Protein AF-A0A812KTV2-F1 (afdb_monomer)

Organism: NCBI:txid1628268

pLDDT: mean 84.78, std 11.72, range [44.91, 94.88]

Secondary structure (DSSP, 8-state):
-HHHHHHHHHHHHHHHHHHHHHHHHHHHHHHHHHHHHHHHHHHH-S-SS---HHHHHHHHHHHHHHHHHHHHHHHHHHHHHHHHHHHHHHHHHHT-PPPPPPHHHHHHHHHHHHHH--

Sequence (118 aa):
MQVELFNLFREDIRDLVEMTTSKMNLYHLVGALFIKMICIYFCEGFFEEGLPPFLLCYYYVSQGSSVVYLIMAVWLSMHASVTSHSYATRVLTRFIRLPIPGSSQLNAPHQATSKCLR

Nearest PDB structures (foldseek):
  5l3c-assembly1_A  TM=6.025E-01  e=5.111E+00  Homo sapiens
  4czz-assembly1_A  TM=5.898E-01  e=8.201E+00  Homo sapiens

Mean predicted aligned error: 9.41 Å

Solvent-accessible surface area (backbone atoms only — not comparable to full-atom values): 6701 Å² total; per-residue (Å²): 106,74,67,55,54,54,50,52,56,54,49,53,50,50,52,56,37,50,56,49,38,55,53,27,50,51,51,36,53,54,35,52,54,51,50,54,53,52,51,49,55,67,71,74,52,90,73,94,64,94,68,62,68,70,60,54,50,52,50,53,51,51,52,51,52,52,51,54,51,41,53,52,51,32,49,50,29,51,49,52,37,55,48,39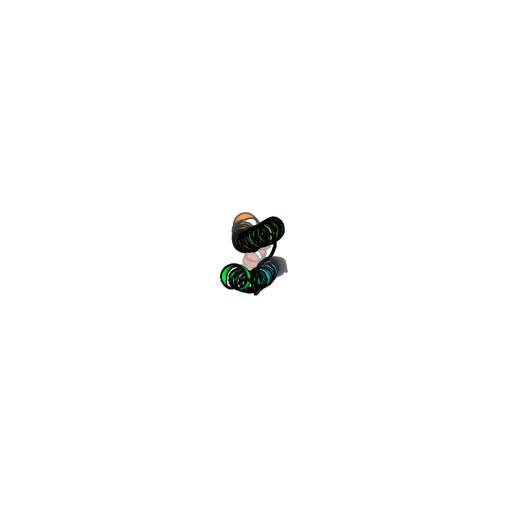,57,54,46,46,54,49,43,56,69,70,71,58,61,80,82,77,75,51,73,73,64,60,46,53,62,58,55,52,55,61,61,72,76,107

Foldseek 3Di:
DVVVVLVVVLVVLVVVLVVLLVVLVVLLVVLVVVLVVLVCCQPVPDDPDDDDVVVVVVVNVVSVVVNVVSVVSNVVSVVSNVVSVVVSVCCVPPPSDDPDDDPVRVCVVVVVVVVVVD

Structure (mmCIF, N/CA/C/O backbone):
data_AF-A0A812KTV2-F1
#
_entry.id   AF-A0A812KTV2-F1
#
loop_
_atom_site.group_PDB
_atom_site.id
_atom_site.type_symbol
_atom_site.label_atom_id
_atom_site.label_alt_id
_atom_site.label_comp_id
_atom_site.label_asym_id
_atom_site.label_entity_id
_atom_site.label_seq_id
_atom_site.pdbx_PDB_ins_code
_atom_site.Cartn_x
_atom_site.Cartn_y
_atom_site.Cartn_z
_atom_site.occupancy
_atom_site.B_iso_or_equiv
_atom_site.auth_seq_id
_atom_site.auth_comp_id
_atom_site.auth_asym_id
_atom_site.auth_atom_id
_atom_site.pdbx_PDB_model_num
ATOM 1 N N . MET A 1 1 ? -19.035 -13.114 33.478 1.00 65.12 1 MET A N 1
ATOM 2 C CA . MET A 1 1 ? -19.485 -13.599 32.156 1.00 65.12 1 MET A CA 1
ATOM 3 C C . MET A 1 1 ? -19.736 -12.493 31.127 1.00 65.12 1 MET A C 1
ATOM 5 O O . MET A 1 1 ? -18.904 -12.350 30.247 1.00 65.12 1 MET A O 1
ATOM 9 N N . GLN A 1 2 ? -20.808 -11.679 31.186 1.00 73.88 2 GLN A N 1
ATOM 10 C CA . GLN A 1 2 ? -21.058 -10.673 30.122 1.00 73.88 2 GLN A CA 1
ATOM 11 C C . GLN A 1 2 ? -19.946 -9.615 30.011 1.00 73.88 2 GLN A C 1
ATOM 13 O O . GLN A 1 2 ? -19.535 -9.275 28.910 1.00 73.88 2 GLN A O 1
ATOM 18 N N . VAL A 1 3 ? -19.404 -9.142 31.135 1.00 79.44 3 VAL A N 1
ATOM 19 C CA . VAL A 1 3 ? -18.308 -8.153 31.142 1.00 79.44 3 VAL A CA 1
ATOM 20 C C . VAL A 1 3 ? -17.013 -8.715 30.540 1.00 79.44 3 VAL A C 1
ATOM 22 O O . VAL A 1 3 ? -16.319 -8.006 29.820 1.00 79.44 3 VAL A O 1
ATOM 25 N N . GLU A 1 4 ? -16.710 -9.993 30.779 1.00 83.69 4 GLU A N 1
ATOM 26 C CA . GLU A 1 4 ? -15.517 -10.656 30.228 1.00 83.69 4 GLU A CA 1
ATOM 27 C C . GLU A 1 4 ? -15.615 -10.816 28.711 1.00 83.69 4 GLU A C 1
ATOM 29 O O . GLU A 1 4 ? -14.663 -10.494 28.011 1.00 83.69 4 GLU A O 1
ATOM 34 N N . LEU A 1 5 ? -16.787 -11.202 28.190 1.00 81.88 5 LEU A N 1
ATOM 35 C CA . LEU A 1 5 ? -17.051 -11.246 26.745 1.00 81.88 5 LEU A CA 1
ATOM 36 C C . LEU A 1 5 ? -16.841 -9.878 26.080 1.00 81.88 5 LEU A C 1
ATOM 38 O O . LEU A 1 5 ? -16.281 -9.791 24.992 1.00 81.88 5 LEU A O 1
ATOM 42 N N . PHE A 1 6 ? -17.257 -8.799 26.745 1.00 82.94 6 PHE A N 1
ATOM 43 C CA . PHE A 1 6 ? -17.038 -7.440 26.251 1.00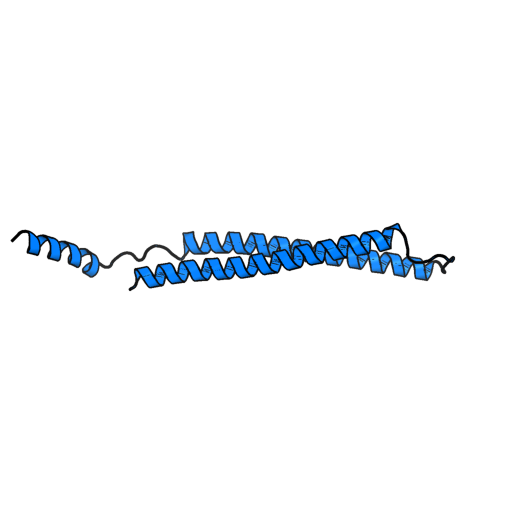 82.94 6 PHE A CA 1
ATOM 44 C C . PHE A 1 6 ? -15.564 -7.034 26.253 1.00 82.94 6 PHE A C 1
ATOM 46 O O . PHE A 1 6 ? -15.145 -6.300 25.361 1.00 82.94 6 PHE A O 1
ATOM 53 N N . ASN A 1 7 ? -14.784 -7.476 27.239 1.00 86.31 7 ASN A N 1
ATOM 54 C CA . ASN A 1 7 ? -13.345 -7.227 27.253 1.00 86.31 7 ASN A CA 1
ATOM 55 C C . ASN A 1 7 ? -12.647 -7.999 26.132 1.00 86.31 7 ASN A C 1
ATOM 57 O O . ASN A 1 7 ? -11.902 -7.381 25.377 1.00 86.31 7 ASN A O 1
ATOM 61 N N . LEU A 1 8 ? -12.994 -9.275 25.945 1.00 89.38 8 LEU A N 1
ATOM 62 C CA . LEU A 1 8 ? -12.469 -10.100 24.857 1.00 89.38 8 LEU A CA 1
ATOM 63 C C . LEU A 1 8 ? -12.756 -9.470 23.483 1.00 89.38 8 LEU A C 1
ATOM 65 O O . LEU A 1 8 ? -11.865 -9.318 22.660 1.00 89.38 8 LEU A O 1
ATOM 69 N N . PHE A 1 9 ? -13.978 -8.972 23.268 1.00 88.81 9 PHE A N 1
ATOM 70 C CA . PHE A 1 9 ? -14.341 -8.306 22.012 1.00 88.81 9 PHE A CA 1
ATOM 71 C C . PHE A 1 9 ? -13.552 -7.008 21.754 1.00 88.81 9 PHE A C 1
ATOM 73 O O . PHE A 1 9 ? -13.307 -6.631 20.607 1.00 88.81 9 PHE A O 1
ATOM 80 N N . ARG A 1 10 ? -13.153 -6.287 22.811 1.00 89.56 10 ARG A N 1
ATOM 81 C CA . ARG A 1 10 ? -12.298 -5.096 22.678 1.00 89.56 10 ARG A CA 1
ATOM 82 C C . ARG A 1 10 ? -10.860 -5.459 22.331 1.00 89.56 10 ARG A C 1
ATOM 84 O O . ARG A 1 10 ? -10.223 -4.687 21.616 1.00 89.56 10 ARG A O 1
ATOM 91 N N . GLU A 1 11 ? -10.364 -6.573 22.856 1.00 92.69 11 GLU A N 1
ATOM 92 C CA . GLU A 1 11 ? -9.043 -7.113 22.530 1.00 92.69 11 GLU A CA 1
ATOM 93 C C . GLU A 1 11 ? -9.002 -7.568 21.070 1.00 92.69 11 GLU A C 1
ATOM 95 O O . GLU A 1 11 ? -8.176 -7.056 20.322 1.00 92.69 11 G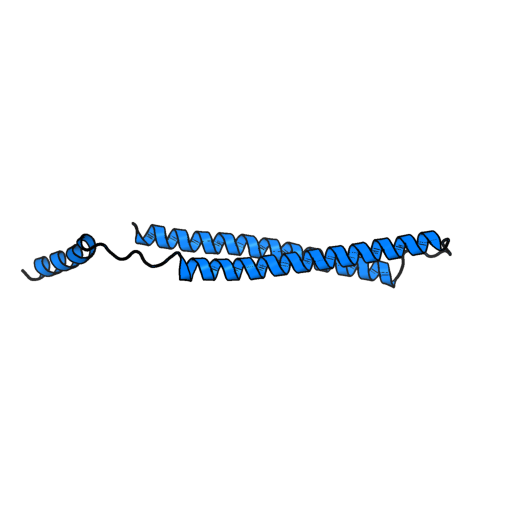LU A O 1
ATOM 100 N N . ASP A 1 12 ? -9.993 -8.335 20.609 1.00 93.75 12 ASP A N 1
ATOM 101 C CA . ASP A 1 12 ? -10.080 -8.786 19.209 1.00 93.75 12 ASP A CA 1
ATOM 102 C C . ASP A 1 12 ? -9.996 -7.631 18.194 1.00 93.75 12 ASP A C 1
ATOM 104 O O . ASP A 1 12 ? -9.338 -7.726 17.157 1.00 93.75 12 ASP A O 1
ATOM 108 N N . ILE A 1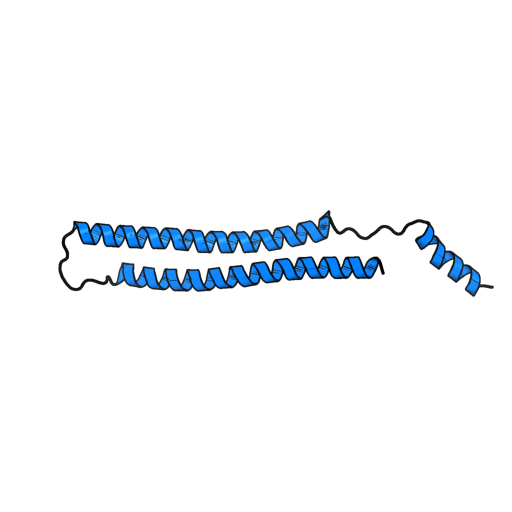 13 ? -10.652 -6.500 18.475 1.00 92.12 13 ILE A N 1
ATOM 109 C CA . ILE A 1 13 ? -10.613 -5.329 17.583 1.00 92.12 13 ILE A CA 1
ATOM 110 C C . ILE A 1 13 ? -9.229 -4.684 17.560 1.00 92.12 13 ILE A C 1
ATOM 112 O O . ILE A 1 13 ? -8.807 -4.183 16.513 1.00 92.12 13 ILE A O 1
ATOM 116 N N . ARG A 1 14 ? -8.534 -4.659 18.700 1.00 92.12 14 ARG A N 1
ATOM 117 C CA . ARG A 1 14 ? -7.167 -4.134 18.776 1.00 92.12 14 ARG A CA 1
ATOM 118 C C . ARG A 1 14 ? -6.221 -5.031 17.993 1.00 92.12 14 ARG A C 1
ATOM 120 O O . ARG A 1 14 ? -5.499 -4.507 17.150 1.00 92.12 14 ARG A O 1
ATOM 127 N N . ASP A 1 15 ? -6.331 -6.341 18.170 1.00 94.88 15 ASP A N 1
ATOM 128 C CA . ASP A 1 15 ? -5.508 -7.330 17.476 1.00 94.88 15 ASP A CA 1
ATOM 129 C C . ASP A 1 15 ? -5.726 -7.281 15.955 1.00 94.88 15 ASP A C 1
ATOM 131 O O . ASP A 1 15 ? -4.776 -7.312 15.169 1.00 94.88 15 ASP A O 1
ATOM 135 N N . LEU A 1 16 ? -6.976 -7.115 15.505 1.00 93.19 16 LEU A N 1
ATOM 136 C CA . LEU A 1 16 ? -7.302 -6.998 14.081 1.00 93.19 16 LEU A CA 1
ATOM 137 C C . LEU A 1 16 ? -6.688 -5.742 13.438 1.00 93.19 16 LEU A C 1
ATOM 139 O O . LEU A 1 16 ? -6.195 -5.786 12.302 1.00 93.19 16 LEU A O 1
ATOM 143 N N . VAL A 1 17 ? -6.699 -4.617 14.157 1.00 94.12 17 VAL A N 1
ATOM 144 C CA . VAL A 1 17 ? -6.056 -3.381 13.692 1.00 94.12 17 VAL A CA 1
ATOM 145 C C . VAL A 1 17 ? -4.540 -3.496 13.743 1.00 94.12 17 VAL A C 1
ATOM 147 O O . VAL A 1 17 ? -3.891 -3.128 12.766 1.00 94.12 17 VAL A O 1
ATOM 150 N N . GLU A 1 18 ? -3.975 -4.069 14.801 1.00 94.62 18 GLU A N 1
ATOM 151 C CA . GLU A 1 18 ? -2.535 -4.294 14.929 1.00 94.62 18 GLU A CA 1
ATOM 152 C C . GLU A 1 18 ? -1.993 -5.171 13.795 1.00 94.62 18 GLU A C 1
ATOM 154 O O . GLU A 1 18 ? -1.022 -4.797 13.132 1.00 94.62 18 GLU A O 1
ATOM 159 N N . MET A 1 19 ? -2.670 -6.278 13.479 1.00 94.81 19 MET A N 1
ATOM 160 C CA . MET A 1 19 ? -2.305 -7.133 12.348 1.00 94.81 19 MET A CA 1
ATOM 161 C C . MET A 1 19 ? -2.324 -6.361 11.020 1.00 94.81 19 MET A C 1
ATOM 163 O O . MET A 1 19 ? -1.451 -6.556 10.167 1.00 94.81 19 MET A O 1
ATOM 167 N N . THR A 1 20 ? -3.318 -5.493 10.823 1.00 93.44 20 THR A N 1
ATOM 168 C CA . THR A 1 20 ? -3.450 -4.693 9.598 1.00 93.44 20 THR A CA 1
ATOM 169 C C . THR A 1 20 ? -2.319 -3.674 9.490 1.00 93.44 20 THR A C 1
ATOM 171 O O . THR A 1 20 ? -1.650 -3.600 8.459 1.00 93.44 20 THR A O 1
ATOM 174 N N . THR A 1 21 ? -2.060 -2.928 10.562 1.00 93.56 21 THR A N 1
ATOM 175 C CA . THR A 1 21 ? -0.997 -1.919 10.623 1.0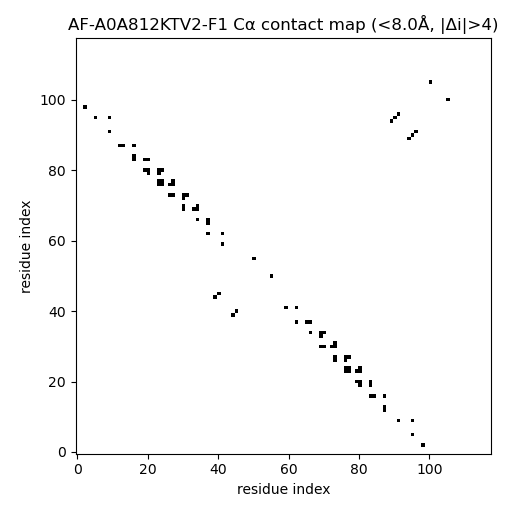0 93.56 21 THR A CA 1
ATOM 176 C C . THR A 1 21 ? 0.382 -2.553 10.447 1.00 93.56 21 THR A C 1
ATOM 178 O O . THR A 1 21 ? 1.200 -2.036 9.686 1.00 93.56 21 THR A O 1
ATOM 181 N N . SER A 1 22 ? 0.626 -3.713 11.065 1.00 93.88 22 SER A N 1
ATOM 182 C CA . SER A 1 22 ? 1.879 -4.463 10.925 1.00 93.88 22 SER A CA 1
ATOM 183 C C . SER A 1 22 ? 2.140 -4.880 9.470 1.00 93.88 22 SER A C 1
ATOM 185 O O . SER A 1 22 ? 3.219 -4.632 8.926 1.00 93.88 22 SER A O 1
ATOM 187 N N . LYS A 1 23 ? 1.118 -5.404 8.776 1.00 93.81 23 LYS A N 1
ATOM 188 C CA . LYS A 1 23 ? 1.213 -5.744 7.345 1.00 93.81 23 LYS A CA 1
ATOM 189 C C . LYS A 1 23 ? 1.436 -4.513 6.463 1.00 93.81 23 LYS A C 1
ATOM 191 O O . LYS A 1 23 ? 2.262 -4.561 5.556 1.00 93.81 23 LYS A O 1
ATOM 196 N N . MET A 1 24 ? 0.737 -3.408 6.722 1.00 94.56 24 MET A N 1
ATOM 197 C CA . MET A 1 24 ? 0.924 -2.168 5.956 1.00 94.56 24 MET A CA 1
ATOM 198 C C . MET A 1 24 ? 2.326 -1.578 6.144 1.00 94.56 24 MET A C 1
ATOM 200 O O . MET A 1 24 ? 2.936 -1.128 5.174 1.00 94.56 24 MET A O 1
ATOM 204 N N . ASN A 1 25 ? 2.896 -1.670 7.346 1.00 91.81 25 ASN A N 1
ATOM 205 C CA . ASN A 1 25 ? 4.266 -1.230 7.597 1.00 91.81 25 ASN A CA 1
ATOM 206 C C . ASN A 1 25 ? 5.295 -2.022 6.766 1.00 91.81 25 ASN A C 1
ATOM 208 O O . ASN A 1 25 ? 6.218 -1.435 6.202 1.00 91.81 25 ASN A O 1
ATOM 212 N N . LEU A 1 26 ? 5.095 -3.337 6.602 1.00 93.62 26 LEU A N 1
ATOM 213 C CA . LEU A 1 26 ? 5.923 -4.154 5.706 1.00 93.62 26 LEU A CA 1
ATOM 214 C C . LEU A 1 26 ? 5.821 -3.688 4.248 1.00 93.62 26 LEU A C 1
ATOM 216 O O . LEU A 1 26 ? 6.849 -3.519 3.594 1.00 93.62 26 LEU A O 1
ATOM 220 N N . TYR A 1 27 ? 4.612 -3.417 3.746 1.00 92.81 27 TYR A N 1
ATOM 221 C CA . TYR A 1 27 ? 4.442 -2.877 2.391 1.00 92.81 27 TYR A CA 1
ATOM 222 C C . TYR A 1 27 ? 5.105 -1.508 2.219 1.00 92.81 27 TYR A C 1
ATOM 224 O O . TYR A 1 27 ? 5.658 -1.227 1.158 1.00 92.81 27 TYR A O 1
ATOM 232 N N . HIS A 1 28 ? 5.090 -0.670 3.256 1.00 91.56 28 HIS A N 1
ATOM 233 C CA . HIS A 1 28 ? 5.742 0.637 3.229 1.00 91.56 28 HIS A CA 1
ATOM 234 C C . HIS A 1 28 ? 7.271 0.503 3.148 1.00 91.56 28 HIS A C 1
ATOM 236 O O . HIS A 1 28 ? 7.902 1.164 2.325 1.00 91.56 28 HIS A O 1
ATOM 242 N N . LEU A 1 29 ? 7.865 -0.397 3.942 1.00 93.69 29 LEU A N 1
ATOM 243 C CA . LEU A 1 29 ? 9.306 -0.674 3.927 1.00 93.69 29 LEU A CA 1
ATOM 244 C C . LEU A 1 29 ? 9.759 -1.243 2.580 1.00 93.69 29 LEU A C 1
ATOM 246 O O . LEU A 1 29 ? 10.724 -0.757 1.988 1.00 93.69 29 LEU A O 1
ATOM 250 N N . VAL A 1 30 ? 9.046 -2.253 2.079 1.00 94.88 30 VAL A N 1
ATOM 251 C CA . VAL A 1 30 ? 9.347 -2.880 0.787 1.00 94.88 30 VAL A CA 1
ATOM 252 C C . VAL A 1 30 ? 9.172 -1.869 -0.351 1.00 94.88 30 VAL A C 1
ATOM 254 O O . VAL A 1 30 ? 10.039 -1.764 -1.217 1.00 94.88 30 VAL A O 1
ATOM 257 N N . GLY A 1 31 ? 8.108 -1.063 -0.315 1.00 92.94 31 GLY A N 1
ATOM 258 C CA . GLY A 1 31 ? 7.881 0.019 -1.272 1.00 92.94 31 GLY A CA 1
ATOM 259 C C . GLY A 1 31 ? 9.013 1.050 -1.282 1.00 92.94 31 GLY A C 1
ATOM 260 O O . GLY A 1 31 ? 9.510 1.395 -2.352 1.00 92.94 31 GLY A O 1
ATOM 261 N N . ALA A 1 32 ? 9.490 1.482 -0.111 1.00 92.56 32 ALA A N 1
ATOM 262 C CA . ALA A 1 32 ? 10.608 2.420 0.001 1.00 92.56 32 ALA A CA 1
ATOM 263 C C . ALA A 1 32 ? 11.922 1.853 -0.570 1.00 92.56 32 ALA A C 1
ATOM 265 O O . ALA A 1 32 ? 12.664 2.572 -1.245 1.00 92.56 32 ALA A O 1
ATOM 266 N N . LEU A 1 33 ? 12.195 0.558 -0.355 1.00 94.62 33 LEU A N 1
ATOM 267 C CA . LEU A 1 33 ? 13.367 -0.119 -0.918 1.00 94.62 33 LEU A CA 1
ATOM 268 C C . LEU A 1 33 ? 13.333 -0.114 -2.455 1.00 94.62 33 LEU A C 1
ATOM 270 O O . LEU A 1 33 ? 14.319 0.252 -3.097 1.00 94.62 33 LEU A O 1
ATOM 274 N N . PHE A 1 34 ? 12.192 -0.479 -3.046 1.00 93.81 34 PHE A N 1
ATOM 275 C CA . PHE A 1 34 ? 12.040 -0.515 -4.501 1.00 93.81 34 PHE A CA 1
ATOM 276 C C . PHE A 1 34 ? 12.094 0.877 -5.136 1.00 93.81 34 PHE A C 1
ATOM 278 O O . PHE A 1 34 ? 12.707 1.028 -6.193 1.00 93.81 34 PHE A O 1
ATOM 285 N N . ILE A 1 35 ? 11.533 1.901 -4.481 1.00 93.19 35 ILE A N 1
ATOM 286 C CA . ILE A 1 35 ? 11.644 3.293 -4.944 1.00 93.19 35 ILE A CA 1
ATOM 287 C C . ILE A 1 35 ? 13.113 3.711 -5.012 1.00 93.19 35 ILE A C 1
ATOM 289 O O . ILE A 1 35 ? 13.551 4.228 -6.038 1.00 93.19 35 ILE A O 1
ATOM 293 N N . LYS A 1 36 ? 13.901 3.433 -3.963 1.00 92.06 36 LYS A N 1
ATOM 294 C CA . LYS A 1 36 ? 15.341 3.728 -3.961 1.00 92.06 36 LYS A CA 1
ATOM 295 C C . LYS A 1 36 ? 16.056 3.038 -5.125 1.00 92.06 36 LYS A C 1
ATOM 297 O O . LYS A 1 36 ? 16.859 3.673 -5.802 1.00 92.06 36 LYS A O 1
ATOM 302 N N . MET A 1 37 ? 15.763 1.760 -5.359 1.00 91.38 37 MET A N 1
ATOM 303 C CA . MET A 1 37 ? 16.381 0.990 -6.438 1.00 91.38 37 MET A CA 1
ATOM 304 C C . MET A 1 37 ? 16.068 1.594 -7.815 1.00 91.38 37 MET A C 1
ATOM 306 O O . MET A 1 37 ? 16.982 1.829 -8.600 1.00 91.38 37 MET A O 1
ATOM 310 N N . ILE A 1 38 ? 14.801 1.915 -8.092 1.00 92.31 38 ILE A N 1
ATOM 311 C CA . ILE A 1 38 ? 14.403 2.524 -9.371 1.00 92.31 38 ILE A CA 1
ATOM 312 C C . ILE A 1 38 ? 14.982 3.931 -9.530 1.00 92.31 38 ILE A C 1
ATOM 314 O O . ILE A 1 38 ? 15.398 4.280 -10.630 1.00 92.31 38 ILE A O 1
ATOM 318 N N . CYS A 1 39 ? 15.087 4.720 -8.456 1.00 90.06 39 CYS A N 1
ATOM 319 C CA . CYS A 1 39 ? 15.770 6.015 -8.505 1.00 90.06 39 CYS A CA 1
ATOM 320 C C . CYS A 1 39 ? 17.237 5.882 -8.936 1.00 90.06 39 CYS A C 1
ATOM 322 O O . CYS A 1 39 ? 17.691 6.676 -9.753 1.00 90.06 39 CYS A O 1
ATOM 324 N N . ILE A 1 40 ? 17.964 4.874 -8.439 1.00 91.12 40 ILE A N 1
ATOM 325 C CA . ILE A 1 40 ? 19.352 4.621 -8.860 1.00 91.12 40 ILE A CA 1
ATOM 326 C C . ILE A 1 40 ? 19.395 4.275 -10.355 1.00 91.12 40 ILE A C 1
ATOM 328 O O . ILE A 1 40 ? 20.116 4.922 -11.109 1.00 91.12 40 ILE A O 1
ATOM 332 N N . TYR A 1 41 ? 18.547 3.345 -10.809 1.00 89.25 41 TYR A N 1
ATOM 333 C CA . TYR A 1 41 ? 18.457 2.972 -12.229 1.00 89.25 41 TYR A CA 1
ATOM 334 C C . TYR A 1 41 ? 18.034 4.125 -13.152 1.00 89.25 41 TYR A C 1
ATOM 336 O O . TYR A 1 41 ? 18.386 4.134 -14.334 1.00 89.25 41 TYR A O 1
ATOM 344 N N . PHE A 1 42 ? 17.265 5.085 -12.637 1.00 87.50 42 PHE A N 1
ATOM 345 C CA . PHE A 1 42 ? 16.856 6.269 -13.383 1.00 87.50 42 PHE A CA 1
ATOM 346 C C . PHE A 1 42 ? 18.000 7.284 -13.527 1.00 87.50 42 PHE A C 1
ATOM 348 O O . PHE A 1 42 ? 18.144 7.872 -14.597 1.00 87.50 42 PHE A O 1
ATOM 355 N N . CYS A 1 43 ? 18.812 7.475 -12.480 1.00 85.56 43 CYS A N 1
ATOM 356 C CA . CYS A 1 43 ? 19.889 8.469 -12.452 1.00 85.56 43 CYS A CA 1
ATOM 357 C C . CYS A 1 43 ? 21.196 7.985 -13.089 1.00 85.56 43 CYS A C 1
ATOM 359 O O . CYS A 1 43 ? 21.804 8.733 -13.847 1.00 85.56 43 CYS A O 1
ATOM 361 N N . GLU A 1 44 ? 21.644 6.769 -12.770 1.00 82.88 44 GLU A N 1
ATOM 362 C CA . GLU A 1 44 ? 22.926 6.247 -13.271 1.00 82.88 44 GLU A CA 1
ATOM 363 C C . GLU A 1 44 ? 22.797 5.699 -14.696 1.00 82.88 44 GLU A C 1
ATOM 365 O O . GLU A 1 44 ? 23.749 5.752 -15.469 1.00 82.88 44 GLU A O 1
ATOM 370 N N . GLY A 1 45 ? 21.593 5.257 -15.079 1.00 71.62 45 GLY A N 1
ATOM 371 C CA . GLY A 1 45 ? 21.355 4.619 -16.368 1.00 71.62 45 GLY A CA 1
ATOM 372 C C . GLY A 1 45 ? 22.011 3.237 -16.452 1.00 71.62 45 GLY A C 1
ATOM 373 O O . GLY A 1 45 ? 22.944 2.909 -15.729 1.00 71.62 45 GLY A O 1
ATOM 374 N N . PHE A 1 46 ? 21.477 2.375 -17.315 1.00 74.69 46 PHE A N 1
ATOM 375 C CA . PHE A 1 46 ? 21.997 1.012 -17.489 1.00 74.69 46 PHE A CA 1
ATOM 376 C C . PHE A 1 46 ? 22.904 0.863 -18.723 1.00 74.69 46 PHE A C 1
ATOM 378 O O . PHE A 1 46 ? 23.610 -0.129 -18.856 1.00 74.69 46 PHE A O 1
ATOM 385 N N . PHE A 1 47 ? 22.871 1.818 -19.654 1.00 79.75 47 PHE A N 1
ATOM 386 C CA . PHE A 1 47 ? 23.458 1.654 -20.982 1.00 79.75 47 PHE A CA 1
ATOM 387 C C . PHE A 1 47 ? 24.773 2.432 -21.125 1.00 79.75 47 PHE A C 1
ATOM 389 O O . PHE A 1 47 ? 24.779 3.652 -20.988 1.00 79.75 47 PHE A O 1
ATOM 396 N N . GLU A 1 48 ? 25.861 1.725 -21.445 1.00 75.62 48 GLU A N 1
ATOM 397 C CA . GLU A 1 48 ? 27.186 2.303 -21.745 1.00 75.62 48 GLU A CA 1
ATOM 398 C C . GLU A 1 48 ? 27.338 2.757 -23.210 1.00 75.62 48 GLU A C 1
ATOM 400 O O . GLU A 1 48 ? 28.139 3.644 -23.499 1.00 75.62 48 GLU A O 1
ATOM 405 N N . GLU A 1 49 ? 26.558 2.194 -24.141 1.00 78.56 49 GLU A N 1
ATOM 406 C CA . GLU A 1 49 ? 26.614 2.517 -25.574 1.00 78.56 49 GLU A CA 1
ATOM 407 C C . GLU A 1 49 ? 25.418 3.360 -26.049 1.00 78.56 49 GLU A C 1
ATOM 409 O O . GLU A 1 49 ? 24.329 3.341 -25.470 1.00 78.56 49 GLU A O 1
ATOM 414 N N . GLY A 1 50 ? 25.616 4.094 -27.151 1.00 75.81 50 GLY A N 1
ATOM 415 C CA . GLY A 1 50 ? 24.605 4.949 -27.776 1.00 75.81 50 GLY A CA 1
ATOM 416 C C . GLY A 1 50 ? 23.432 4.157 -28.357 1.00 75.81 50 GLY A C 1
ATOM 417 O O . GLY A 1 50 ? 23.423 3.818 -29.539 1.00 75.81 50 GLY A O 1
ATOM 418 N N . LEU A 1 51 ? 22.427 3.881 -27.526 1.00 81.69 51 LEU A N 1
ATOM 419 C CA . LEU A 1 51 ? 21.172 3.252 -27.934 1.00 81.69 51 LEU A CA 1
ATOM 420 C C . LEU A 1 51 ? 20.369 4.140 -28.900 1.00 81.69 51 LEU A C 1
ATOM 422 O O . LEU A 1 51 ? 20.394 5.371 -28.793 1.00 81.69 51 LEU A O 1
ATOM 426 N N . PRO A 1 52 ? 19.562 3.540 -29.795 1.00 88.44 52 PRO A N 1
ATOM 427 C CA . PRO A 1 52 ? 18.654 4.307 -30.625 1.00 88.44 52 PRO A CA 1
ATOM 428 C C . PRO A 1 52 ? 17.605 5.042 -29.762 1.00 88.44 52 PRO A C 1
ATOM 430 O O . PRO A 1 52 ? 17.086 4.486 -28.786 1.00 88.44 52 PRO A O 1
ATOM 433 N N . PRO A 1 53 ? 17.229 6.281 -30.132 1.00 87.19 53 PRO A N 1
ATOM 434 C CA . PRO A 1 53 ? 16.481 7.194 -29.263 1.00 87.19 53 PRO A CA 1
ATOM 435 C C . PRO A 1 53 ? 15.079 6.698 -28.881 1.00 87.19 53 PRO A C 1
ATOM 437 O O . PRO A 1 53 ? 14.579 7.023 -27.804 1.00 87.19 53 PRO A O 1
ATOM 440 N N . PHE A 1 54 ? 14.441 5.876 -29.721 1.00 90.69 54 PHE A N 1
ATOM 441 C CA . PHE A 1 54 ? 13.125 5.312 -29.411 1.00 90.69 54 PHE A CA 1
ATOM 442 C C . PHE A 1 54 ? 13.174 4.337 -28.224 1.00 90.69 54 PHE A C 1
ATOM 444 O O . PHE A 1 54 ? 12.245 4.303 -27.417 1.00 90.69 54 PHE A O 1
ATOM 451 N N . LEU A 1 55 ? 14.262 3.572 -28.087 1.00 88.56 55 LEU A N 1
ATOM 452 C CA . LEU A 1 55 ? 14.401 2.571 -27.032 1.00 88.56 55 LEU A CA 1
ATOM 453 C C . LEU A 1 55 ? 14.725 3.234 -25.691 1.00 88.56 55 LEU A C 1
ATOM 455 O O . LEU A 1 55 ? 14.195 2.838 -24.656 1.00 88.56 55 LEU A O 1
ATOM 459 N N . LEU A 1 56 ? 15.509 4.314 -25.733 1.00 88.19 56 LEU A N 1
ATOM 460 C CA . LEU A 1 56 ? 15.780 5.157 -24.574 1.00 88.19 56 LEU A CA 1
ATOM 461 C C . LEU A 1 56 ? 14.499 5.828 -24.048 1.00 88.19 56 LEU A C 1
ATOM 463 O O . LEU A 1 56 ? 14.249 5.835 -22.844 1.00 88.19 56 LEU A O 1
ATOM 467 N N . CYS A 1 57 ? 13.646 6.330 -24.947 1.00 89.06 57 CYS A N 1
ATOM 468 C CA . CYS A 1 57 ? 12.338 6.877 -24.579 1.00 89.06 57 CYS A CA 1
ATOM 469 C C . CYS A 1 57 ? 11.472 5.827 -23.866 1.00 89.06 57 CYS A C 1
ATOM 471 O O . CYS A 1 57 ? 10.951 6.084 -22.781 1.00 89.06 57 CYS A O 1
ATOM 473 N N . TYR A 1 58 ? 11.378 4.616 -24.426 1.00 91.06 58 TYR A N 1
ATOM 474 C CA . TYR A 1 58 ? 10.605 3.531 -23.821 1.00 91.06 58 TYR A CA 1
ATOM 475 C C . TYR A 1 58 ? 11.142 3.132 -22.438 1.00 91.06 58 TYR A C 1
ATOM 477 O O . TYR A 1 58 ? 10.359 2.923 -21.511 1.00 91.06 58 TYR A O 1
ATOM 485 N N . TYR A 1 59 ? 12.469 3.094 -22.271 1.00 89.88 59 TYR A N 1
ATOM 486 C CA . TYR A 1 59 ? 13.112 2.845 -20.981 1.00 89.88 59 TYR A CA 1
ATOM 487 C C . TYR A 1 59 ? 12.693 3.879 -19.927 1.00 89.88 59 TYR A C 1
ATOM 489 O O . TYR A 1 59 ? 12.194 3.503 -18.865 1.00 89.88 59 TYR A O 1
ATOM 497 N N . TYR A 1 60 ? 12.814 5.176 -20.224 1.00 89.19 60 TYR A N 1
ATOM 498 C CA . TYR A 1 60 ? 12.453 6.226 -19.268 1.00 89.19 60 TYR A CA 1
ATOM 499 C C . TYR A 1 60 ? 10.951 6.286 -18.976 1.00 89.19 60 TYR A C 1
ATOM 501 O O . TYR A 1 60 ? 10.572 6.514 -17.828 1.00 89.19 60 TYR A O 1
ATOM 509 N N . VAL A 1 61 ? 10.089 6.032 -19.967 1.00 92.88 61 VAL A N 1
ATOM 510 C CA . VAL A 1 61 ? 8.633 5.947 -19.756 1.00 92.88 61 VAL A CA 1
ATOM 511 C C . VAL A 1 61 ? 8.286 4.763 -18.855 1.00 92.88 61 VAL A C 1
ATOM 513 O O . VAL A 1 61 ? 7.524 4.922 -17.900 1.00 92.88 61 VAL A O 1
ATOM 516 N N . SER A 1 62 ? 8.882 3.592 -19.102 1.00 92.56 62 SER A N 1
ATOM 517 C CA . SER A 1 62 ? 8.693 2.409 -18.260 1.00 92.56 62 SER A CA 1
ATOM 518 C C . SER A 1 62 ? 9.153 2.676 -16.827 1.00 92.56 62 SER A C 1
ATOM 520 O O . SER A 1 62 ? 8.405 2.410 -15.888 1.00 92.56 62 SER A O 1
ATOM 522 N N . GLN A 1 63 ? 10.341 3.258 -16.637 1.00 91.31 63 GLN A N 1
ATOM 523 C CA . GLN A 1 63 ? 10.841 3.584 -15.300 1.00 91.31 63 GLN A CA 1
ATOM 524 C C . GLN A 1 63 ? 9.977 4.637 -14.599 1.00 91.31 63 GLN A C 1
ATOM 526 O O . GLN A 1 63 ? 9.623 4.461 -13.434 1.00 91.31 63 GLN A O 1
ATOM 531 N N . GLY A 1 64 ? 9.556 5.686 -15.311 1.00 91.38 64 GLY A N 1
ATOM 532 C CA . GLY A 1 64 ? 8.638 6.695 -14.783 1.00 91.38 64 GLY A CA 1
ATOM 533 C C . GLY A 1 64 ? 7.304 6.091 -14.335 1.00 91.38 64 GLY A C 1
ATOM 534 O O . GLY A 1 64 ? 6.822 6.398 -13.245 1.00 91.38 64 GLY A O 1
ATOM 535 N N . SER A 1 65 ? 6.739 5.170 -15.123 1.00 93.75 65 SER A N 1
ATOM 536 C CA . SER A 1 65 ? 5.497 4.475 -14.762 1.00 93.75 65 SER A CA 1
ATOM 537 C C . SER A 1 65 ? 5.652 3.604 -13.507 1.00 93.75 65 SER A C 1
ATOM 539 O O . SER A 1 65 ? 4.780 3.626 -12.636 1.00 93.75 65 SER A O 1
ATOM 541 N N . SER A 1 66 ? 6.795 2.927 -13.351 1.00 92.81 66 SER A N 1
ATOM 542 C CA . SER A 1 66 ? 7.124 2.144 -12.154 1.00 92.81 66 SER A CA 1
ATOM 543 C C . SER A 1 66 ? 7.230 3.019 -10.903 1.00 92.81 66 SER A C 1
ATOM 545 O O . SER A 1 66 ? 6.726 2.638 -9.847 1.00 92.81 66 SER A O 1
ATOM 547 N N . VAL A 1 67 ? 7.827 4.214 -11.009 1.00 92.31 67 VAL A N 1
ATOM 548 C CA . VAL A 1 67 ? 7.902 5.174 -9.891 1.00 92.31 67 VAL A CA 1
ATOM 549 C C . VAL A 1 67 ? 6.506 5.609 -9.453 1.00 92.31 67 VAL A C 1
ATOM 551 O O . VAL A 1 67 ? 6.190 5.542 -8.265 1.00 92.31 67 VAL A O 1
ATOM 554 N N . VAL A 1 68 ? 5.650 6.011 -10.397 1.00 93.62 68 VAL A N 1
ATOM 555 C CA . VAL A 1 68 ? 4.271 6.430 -10.090 1.00 93.62 68 VAL A CA 1
ATOM 556 C C . VAL A 1 68 ? 3.490 5.291 -9.433 1.00 93.62 68 VAL A C 1
ATOM 558 O O . VAL A 1 68 ? 2.806 5.512 -8.432 1.00 93.62 68 VAL A O 1
ATOM 561 N N . TYR A 1 69 ? 3.633 4.065 -9.941 1.00 93.25 69 TYR A N 1
ATOM 562 C CA . TYR A 1 69 ? 2.994 2.884 -9.364 1.00 93.25 69 TYR A CA 1
ATOM 563 C C . TYR A 1 69 ? 3.427 2.636 -7.912 1.00 93.25 69 TYR A C 1
ATOM 565 O O . TYR A 1 69 ? 2.582 2.429 -7.039 1.00 93.25 69 TYR A O 1
ATOM 573 N N . LEU A 1 70 ? 4.728 2.707 -7.621 1.00 93.12 70 LEU A N 1
ATOM 574 C CA . LEU A 1 70 ? 5.236 2.491 -6.266 1.00 93.12 70 LEU A CA 1
ATOM 575 C C . LEU A 1 70 ? 4.842 3.606 -5.298 1.00 93.12 70 LEU A C 1
ATOM 577 O O . LEU A 1 70 ? 4.495 3.313 -4.155 1.00 93.12 70 LEU A O 1
ATOM 581 N N . ILE A 1 71 ? 4.834 4.864 -5.745 1.00 93.31 71 ILE A N 1
ATOM 582 C CA . ILE A 1 71 ? 4.336 5.986 -4.937 1.00 93.31 71 ILE A CA 1
ATOM 583 C C . ILE A 1 71 ? 2.867 5.755 -4.569 1.00 93.31 71 ILE A C 1
ATOM 585 O O . ILE A 1 71 ? 2.499 5.893 -3.402 1.00 93.31 71 ILE A O 1
ATOM 589 N N . MET A 1 72 ? 2.036 5.339 -5.530 1.00 93.88 72 MET A N 1
ATOM 590 C CA . MET A 1 72 ? 0.631 5.014 -5.273 1.00 93.88 72 MET A CA 1
ATOM 591 C C . MET A 1 72 ? 0.472 3.837 -4.304 1.00 93.88 72 MET A C 1
ATOM 593 O O . MET A 1 72 ? -0.386 3.886 -3.423 1.00 93.88 72 MET A O 1
ATOM 597 N N . ALA A 1 73 ? 1.308 2.803 -4.415 1.00 93.06 73 ALA A N 1
ATOM 598 C CA . ALA A 1 73 ? 1.284 1.661 -3.502 1.00 93.06 73 ALA A CA 1
ATOM 599 C C . ALA A 1 73 ? 1.645 2.062 -2.058 1.00 93.06 73 ALA A C 1
ATOM 601 O O . ALA A 1 73 ? 0.948 1.686 -1.112 1.00 93.06 73 ALA A O 1
ATOM 602 N N . VAL A 1 74 ? 2.697 2.869 -1.881 1.00 94.31 74 VAL A N 1
ATOM 603 C CA . VAL A 1 74 ? 3.116 3.393 -0.570 1.00 94.31 74 VAL A CA 1
ATOM 604 C C . VAL A 1 74 ? 2.039 4.301 0.023 1.00 94.31 74 VAL A C 1
ATOM 606 O O . VAL A 1 74 ? 1.698 4.167 1.201 1.00 94.31 74 VAL A O 1
ATOM 609 N N . TRP A 1 75 ? 1.456 5.176 -0.798 1.00 93.88 75 TRP A N 1
ATOM 610 C CA . TRP A 1 75 ? 0.354 6.045 -0.397 1.00 93.88 75 TRP A CA 1
ATOM 611 C C . TRP A 1 75 ? -0.856 5.245 0.089 1.00 93.88 75 TRP A C 1
ATOM 613 O O . TRP A 1 75 ? -1.395 5.514 1.163 1.00 93.88 75 TRP A O 1
ATOM 623 N N . LEU A 1 76 ? -1.265 4.226 -0.672 1.00 93.00 76 LEU A N 1
ATOM 624 C CA . LEU A 1 76 ? -2.404 3.386 -0.318 1.00 93.00 76 LEU A CA 1
ATOM 625 C C . LEU A 1 76 ? -2.151 2.608 0.979 1.00 93.00 76 LEU A C 1
ATOM 627 O O . LEU A 1 76 ? -3.042 2.536 1.824 1.00 93.00 76 LEU A O 1
ATOM 631 N N . SER A 1 77 ? -0.936 2.087 1.170 1.00 93.81 77 SER A N 1
ATOM 632 C CA . SER A 1 77 ? -0.532 1.428 2.417 1.00 93.81 77 SER A CA 1
ATOM 633 C C . SER A 1 77 ? -0.602 2.382 3.618 1.00 93.81 77 SER A C 1
ATOM 635 O O . SER A 1 77 ? -1.174 2.052 4.662 1.00 93.81 77 SER A O 1
ATOM 637 N N . MET A 1 78 ? -0.096 3.610 3.459 1.00 93.69 78 MET A N 1
ATOM 638 C CA . MET A 1 78 ? -0.174 4.642 4.494 1.00 93.69 78 MET A CA 1
ATOM 639 C C . MET A 1 78 ? -1.630 4.988 4.830 1.00 93.69 78 MET A C 1
ATOM 641 O O . MET A 1 78 ? -2.008 5.032 6.001 1.00 93.69 78 MET A O 1
ATOM 645 N N . HIS A 1 79 ? -2.472 5.173 3.814 1.00 94.81 79 HIS A N 1
ATOM 646 C CA . HIS A 1 79 ? -3.890 5.459 3.999 1.00 94.81 79 HIS A CA 1
ATOM 647 C C . HIS A 1 79 ? -4.628 4.302 4.694 1.00 94.81 79 HIS A C 1
ATOM 649 O O . HIS A 1 79 ? -5.429 4.532 5.602 1.00 94.81 79 HIS A O 1
ATOM 655 N N . ALA A 1 80 ? -4.340 3.051 4.325 1.00 93.25 80 ALA A N 1
ATOM 656 C CA . ALA A 1 80 ? -4.906 1.864 4.967 1.00 93.25 80 ALA A CA 1
ATOM 657 C C . ALA A 1 80 ? -4.542 1.786 6.462 1.00 93.25 80 ALA A C 1
ATOM 659 O O . ALA A 1 80 ? -5.398 1.484 7.292 1.00 93.25 80 ALA A O 1
ATOM 660 N N . SER A 1 81 ? -3.304 2.135 6.820 1.00 93.69 81 SER A N 1
ATOM 661 C CA . SER A 1 81 ? -2.856 2.205 8.216 1.00 93.69 81 SER A CA 1
ATOM 662 C C . SER A 1 81 ? -3.590 3.296 9.013 1.00 93.69 81 SER A C 1
ATOM 664 O O . SER A 1 81 ? -4.150 3.048 10.079 1.00 93.69 81 SER A O 1
ATOM 666 N N . VAL A 1 82 ? -3.690 4.517 8.479 1.00 94.31 82 VAL A N 1
ATOM 667 C CA . VAL A 1 82 ? -4.384 5.620 9.175 1.00 94.31 82 VAL A CA 1
ATOM 668 C C . VAL A 1 82 ? -5.884 5.338 9.336 1.00 94.31 82 VAL A C 1
ATOM 670 O O . VAL A 1 82 ? -6.489 5.651 10.371 1.00 94.31 82 VAL A O 1
ATOM 673 N N . THR A 1 83 ? -6.502 4.731 8.322 1.00 94.69 83 THR A N 1
ATOM 674 C CA . THR A 1 83 ? -7.929 4.391 8.355 1.00 94.69 83 THR A CA 1
ATOM 675 C C . THR A 1 83 ? -8.240 3.248 9.316 1.00 94.69 83 THR A C 1
ATOM 677 O O . THR A 1 83 ? -9.251 3.344 10.013 1.00 94.69 83 THR A O 1
ATOM 680 N N . SER A 1 84 ? -7.384 2.227 9.444 1.00 93.44 84 SER A N 1
ATOM 681 C CA . SER A 1 84 ? -7.582 1.142 10.420 1.00 93.44 84 SER A CA 1
ATOM 682 C C . SER A 1 84 ? -7.571 1.668 11.862 1.00 93.44 84 SER A C 1
ATOM 684 O O . SER A 1 84 ? -8.472 1.351 12.642 1.00 93.44 84 SER A O 1
ATOM 686 N N . HIS A 1 85 ? -6.636 2.562 12.200 1.00 92.81 85 HIS A N 1
ATOM 687 C CA . HIS A 1 85 ? -6.567 3.198 13.520 1.00 92.81 85 HIS A CA 1
ATOM 688 C C . HIS A 1 85 ? -7.790 4.076 13.816 1.00 92.81 85 HIS A C 1
ATOM 690 O O . HIS A 1 85 ? -8.382 4.011 14.900 1.00 92.81 85 HIS A O 1
ATOM 696 N N . SER A 1 86 ? -8.209 4.871 12.832 1.00 93.62 86 SER A N 1
ATOM 697 C CA . SER A 1 86 ? -9.401 5.718 12.946 1.00 93.62 86 SER A CA 1
ATOM 698 C C . SER A 1 86 ? -10.682 4.884 13.080 1.00 93.62 86 SER A C 1
ATOM 700 O O . SER A 1 86 ? -11.607 5.251 13.807 1.00 93.62 86 SER A O 1
ATOM 702 N N . TYR A 1 87 ? -10.739 3.728 12.417 1.00 92.12 87 TYR A N 1
ATOM 703 C CA . TYR A 1 87 ? -11.859 2.802 12.519 1.00 92.12 87 TYR A CA 1
ATOM 704 C C . TYR A 1 87 ? -11.921 2.125 13.895 1.00 92.12 87 TYR A C 1
ATOM 706 O O . TYR A 1 87 ? -12.985 2.138 14.516 1.00 92.12 87 TYR A O 1
ATOM 714 N N . ALA A 1 88 ? -10.798 1.624 14.424 1.00 92.19 88 ALA A N 1
ATOM 715 C CA . ALA A 1 88 ? -10.740 1.022 15.763 1.00 92.19 88 ALA A CA 1
ATOM 716 C C . ALA A 1 88 ? -11.282 1.964 16.843 1.00 92.19 88 ALA A C 1
ATOM 718 O O . ALA A 1 88 ? -12.158 1.589 17.625 1.00 92.19 88 ALA A O 1
ATOM 719 N N . THR A 1 89 ? -10.803 3.211 16.863 1.00 91.38 89 THR A N 1
ATOM 720 C CA . THR A 1 89 ? -11.246 4.207 17.852 1.00 91.38 89 THR A CA 1
ATOM 721 C C . THR A 1 89 ? -12.737 4.510 17.717 1.00 91.38 89 THR A C 1
ATOM 723 O O . THR A 1 89 ? -13.446 4.589 18.724 1.00 91.38 89 THR A O 1
ATOM 726 N N . ARG A 1 90 ? -13.264 4.600 16.489 1.00 92.94 90 ARG A N 1
ATOM 727 C CA . ARG A 1 90 ? -14.699 4.793 16.244 1.00 92.94 90 ARG A CA 1
ATOM 728 C C . ARG A 1 90 ? -15.535 3.616 16.742 1.00 92.94 90 ARG A C 1
ATOM 730 O O . ARG A 1 90 ? -16.595 3.845 17.324 1.00 92.94 90 ARG A O 1
ATOM 737 N N . VAL A 1 91 ? -15.079 2.381 16.542 1.00 89.56 91 VAL A N 1
ATOM 738 C CA . VAL A 1 91 ? -15.809 1.191 17.000 1.00 89.56 91 VAL A CA 1
ATOM 739 C C . VAL A 1 91 ? -15.824 1.104 18.520 1.00 89.56 91 VAL A C 1
ATOM 741 O O . VAL A 1 91 ? -16.891 0.935 19.118 1.00 89.56 91 VAL A O 1
ATOM 744 N N . LEU A 1 92 ? -14.670 1.328 19.145 1.00 88.44 92 LEU A N 1
ATOM 745 C CA . LEU A 1 92 ? -14.523 1.276 20.594 1.00 88.44 92 LEU A CA 1
ATOM 746 C C . LEU A 1 92 ? -15.354 2.354 21.306 1.00 88.44 92 LEU A C 1
ATOM 748 O O . LEU A 1 92 ? -15.910 2.099 22.370 1.00 88.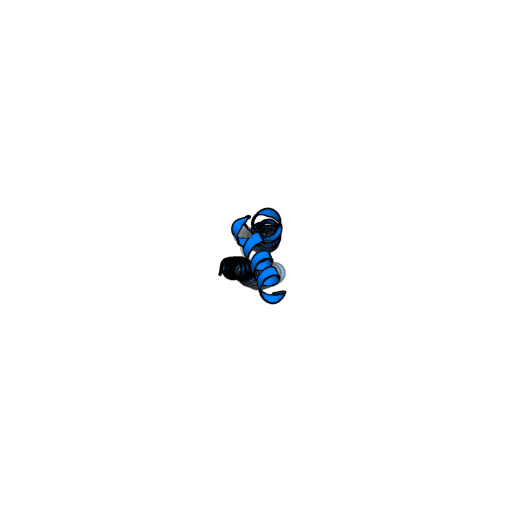44 92 LEU A O 1
ATOM 752 N N . THR A 1 93 ? -15.468 3.545 20.708 1.00 88.38 93 THR A N 1
ATOM 753 C CA . THR A 1 93 ? -16.186 4.685 21.304 1.00 88.38 93 THR A CA 1
ATOM 754 C C . THR A 1 93 ? -17.684 4.704 20.998 1.00 88.38 93 THR A C 1
ATOM 756 O O . THR A 1 93 ? -18.475 5.107 21.853 1.00 88.38 93 THR A O 1
ATOM 759 N N . ARG A 1 94 ? -18.114 4.298 19.792 1.00 83.12 94 ARG A N 1
ATOM 760 C CA . ARG A 1 94 ? -19.524 4.418 19.373 1.00 83.12 94 ARG A CA 1
ATOM 761 C C . ARG A 1 94 ? -20.331 3.137 19.529 1.00 83.12 94 ARG A C 1
ATOM 763 O O . ARG A 1 94 ? -21.493 3.238 19.913 1.00 83.12 94 ARG A O 1
ATOM 770 N N . PHE A 1 95 ? -19.749 1.975 19.237 1.00 76.19 95 PHE A N 1
ATOM 771 C CA . PHE A 1 95 ? -20.500 0.717 19.160 1.00 76.19 95 PHE A CA 1
ATOM 772 C C . PHE A 1 95 ? -20.366 -0.137 20.423 1.00 76.19 95 PHE A C 1
ATOM 774 O O . PHE A 1 95 ? -21.334 -0.768 20.832 1.00 76.19 95 PHE A O 1
ATOM 781 N N . ILE A 1 96 ? -19.215 -0.102 21.100 1.00 74.06 96 ILE A N 1
ATOM 782 C CA . ILE A 1 96 ? -18.949 -0.941 22.281 1.00 74.06 96 ILE A CA 1
ATOM 783 C C . ILE A 1 96 ? -19.131 -0.122 23.562 1.00 74.06 96 ILE A C 1
ATOM 785 O O . ILE A 1 96 ? -18.204 0.083 24.357 1.00 74.06 96 ILE A O 1
ATOM 789 N N . ARG A 1 97 ? -20.354 0.382 23.756 1.00 71.44 97 ARG A N 1
ATOM 790 C CA . ARG A 1 97 ? -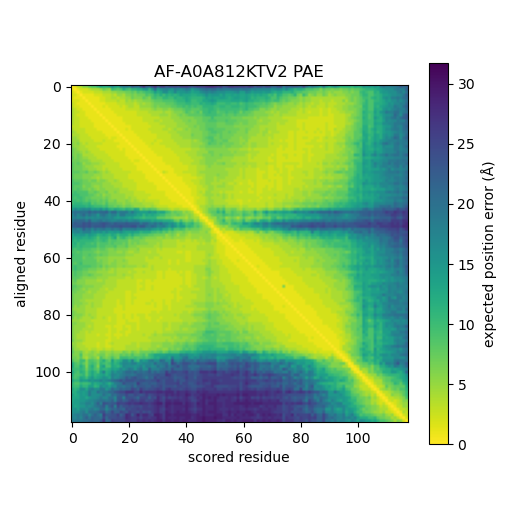20.756 0.984 25.034 1.00 71.44 97 ARG A CA 1
ATOM 791 C C . ARG A 1 97 ? -20.926 -0.111 26.090 1.00 71.44 97 ARG A C 1
ATOM 793 O O . ARG A 1 97 ? -21.230 -1.253 25.759 1.00 71.44 97 ARG A O 1
ATOM 800 N N . LEU A 1 98 ? -20.687 0.238 27.357 1.00 68.44 98 LEU A N 1
ATOM 801 C CA . LEU A 1 98 ? -20.875 -0.674 28.491 1.00 68.44 98 LEU A CA 1
ATOM 802 C C . LEU A 1 98 ? -22.301 -1.256 28.474 1.00 68.44 98 LEU A C 1
ATOM 804 O O . LEU A 1 98 ? -23.246 -0.485 28.278 1.00 68.44 98 LEU A O 1
ATOM 808 N N . PRO A 1 99 ? -22.478 -2.574 28.690 1.00 67.06 99 PRO A N 1
ATO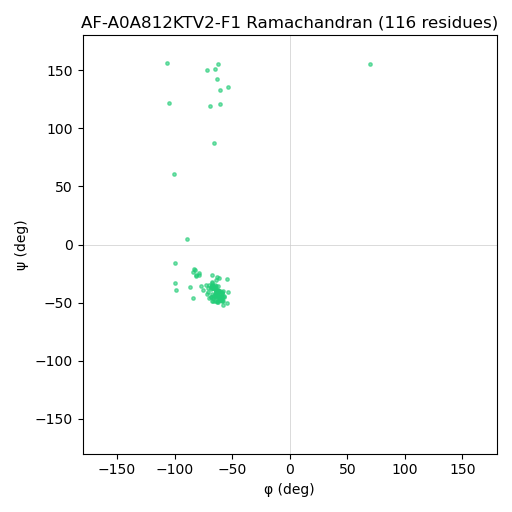M 809 C CA . PRO A 1 99 ? -23.806 -3.136 28.882 1.00 67.06 99 PRO A CA 1
ATOM 810 C C . PRO A 1 99 ? -24.436 -2.477 30.114 1.00 67.06 99 PRO A C 1
ATOM 812 O O . PRO A 1 99 ? -23.869 -2.522 31.207 1.00 67.06 99 PRO A O 1
ATOM 815 N N . ILE A 1 100 ? -25.585 -1.822 29.930 1.00 69.62 100 ILE A N 1
ATOM 816 C CA . ILE A 1 100 ? -26.347 -1.247 31.040 1.00 69.62 100 ILE A CA 1
ATOM 817 C C . ILE A 1 100 ? -26.912 -2.435 31.828 1.00 69.62 100 ILE A C 1
ATOM 819 O O . ILE A 1 100 ? -27.644 -3.238 31.240 1.00 69.62 100 ILE A O 1
ATOM 823 N N . PRO A 1 101 ? -26.565 -2.597 33.117 1.00 67.81 101 PRO A N 1
ATOM 824 C CA . PRO A 1 101 ? -27.063 -3.716 33.902 1.00 67.81 101 PRO A CA 1
ATOM 825 C C . PRO A 1 101 ? -28.591 -3.650 33.967 1.00 67.81 101 PRO A C 1
ATOM 827 O O . PRO A 1 101 ? -29.173 -2.596 34.229 1.00 67.81 101 PRO A O 1
ATOM 830 N N . GLY A 1 102 ? -29.248 -4.784 33.718 1.00 70.69 102 GLY A N 1
ATOM 831 C CA . GLY A 1 102 ? -30.695 -4.896 33.889 1.00 70.69 102 GLY A CA 1
ATOM 832 C C . GLY A 1 102 ? -31.097 -4.677 35.351 1.00 70.69 102 GLY A C 1
ATOM 833 O O . GLY A 1 102 ? -30.311 -4.924 36.268 1.00 70.69 102 GLY A O 1
ATOM 834 N N . SER A 1 103 ? -32.340 -4.257 35.590 1.00 70.88 103 SER A N 1
ATOM 835 C CA . SER A 1 103 ? -32.879 -4.006 36.940 1.00 70.88 103 SER A CA 1
ATOM 836 C C . SER A 1 103 ? -32.744 -5.210 37.887 1.00 70.88 103 SER A C 1
ATOM 838 O O . SER A 1 103 ? -32.536 -5.039 39.086 1.00 70.88 103 SER A O 1
ATOM 840 N N . SER A 1 104 ? -32.765 -6.435 37.358 1.00 66.81 104 SER A N 1
ATOM 841 C CA . SER A 1 104 ? -32.509 -7.666 38.117 1.00 66.81 104 SER A CA 1
ATOM 842 C C . SER A 1 104 ? -31.059 -7.803 38.604 1.00 66.81 104 SER A C 1
ATOM 844 O O . SER A 1 104 ? -30.833 -8.291 39.709 1.00 66.81 104 SER A O 1
ATOM 846 N N . GLN A 1 105 ? -30.076 -7.340 37.827 1.00 65.44 105 GLN A N 1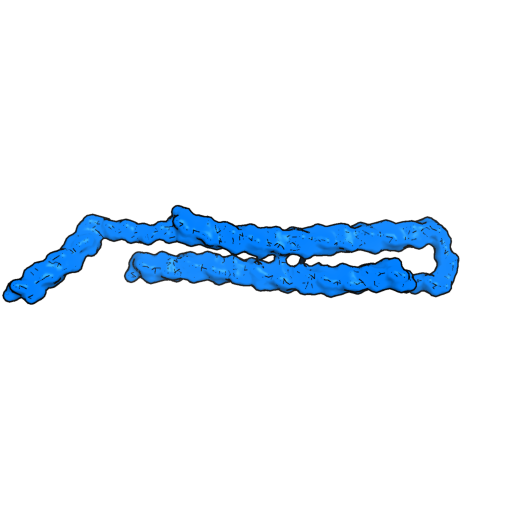
ATOM 847 C CA . GLN A 1 105 ? -28.657 -7.357 38.203 1.00 65.44 105 GLN A CA 1
ATOM 848 C C . GLN A 1 105 ? -28.286 -6.217 39.161 1.00 65.44 105 GLN A C 1
ATOM 850 O O . GLN A 1 105 ? -27.372 -6.380 39.963 1.00 65.44 105 GLN A O 1
ATOM 855 N N . LEU A 1 106 ? -29.019 -5.100 39.126 1.00 69.69 106 LEU A N 1
ATOM 856 C CA . LEU A 1 106 ? -28.901 -3.998 40.093 1.00 69.69 106 LEU A CA 1
ATOM 857 C C . LEU A 1 106 ? -29.432 -4.371 41.487 1.00 69.69 106 LEU A C 1
ATOM 859 O O . LEU A 1 106 ? -28.869 -3.949 42.495 1.00 69.69 106 LEU A O 1
ATOM 863 N N . ASN A 1 107 ? -30.481 -5.195 41.558 1.00 69.19 107 ASN A N 1
ATOM 864 C CA . ASN A 1 107 ? -31.089 -5.605 42.828 1.00 69.19 107 ASN A CA 1
ATOM 865 C C . ASN A 1 107 ? -30.306 -6.712 43.558 1.00 69.19 107 ASN A C 1
ATOM 867 O O . ASN A 1 107 ? -30.385 -6.808 44.782 1.00 69.19 107 ASN A O 1
ATOM 871 N N . ALA A 1 108 ? -29.523 -7.523 42.840 1.00 67.69 108 ALA A N 1
ATOM 872 C CA . ALA A 1 108 ? -28.711 -8.597 43.418 1.00 67.69 108 ALA A CA 1
ATOM 873 C C . ALA A 1 108 ? -27.694 -8.122 44.487 1.00 67.69 108 ALA A C 1
ATOM 875 O O . ALA A 1 108 ? -27.689 -8.690 45.584 1.00 67.69 108 ALA A O 1
ATOM 876 N N . PRO A 1 109 ? -26.873 -7.075 44.258 1.00 65.00 109 PRO A N 1
ATOM 877 C CA . PRO A 1 109 ? -25.983 -6.552 45.297 1.00 65.00 109 PRO A CA 1
ATOM 878 C C . PRO A 1 109 ? -26.753 -5.889 46.449 1.00 65.00 109 PRO A C 1
ATOM 880 O O . PRO A 1 109 ? -26.341 -6.006 47.600 1.00 65.00 109 PRO A O 1
ATOM 883 N N . HIS A 1 110 ? -27.898 -5.259 46.166 1.00 61.41 110 HIS A N 1
ATOM 884 C CA . HIS A 1 110 ? -28.737 -4.602 47.175 1.00 61.41 110 HIS A CA 1
ATOM 885 C C . HIS A 1 110 ? -29.396 -5.594 48.152 1.00 61.41 110 HIS A C 1
ATOM 887 O O . HIS A 1 110 ? -29.601 -5.287 49.325 1.00 61.41 110 HIS A O 1
ATOM 893 N N . GLN A 1 111 ? -29.716 -6.799 47.678 1.00 61.22 111 GLN A N 1
ATOM 894 C CA . GLN A 1 111 ? -30.300 -7.865 48.494 1.00 61.22 111 GLN A CA 1
ATOM 895 C C . GLN A 1 111 ? -29.238 -8.637 49.296 1.00 61.22 111 GLN A C 1
ATOM 897 O O . GLN A 1 111 ? -29.525 -9.176 50.368 1.00 61.22 111 GLN A O 1
ATOM 902 N N . ALA A 1 112 ? -27.999 -8.679 48.796 1.00 61.28 112 ALA A N 1
ATOM 903 C CA . ALA A 1 112 ? -26.859 -9.248 49.508 1.00 61.28 112 ALA A CA 1
ATOM 904 C C . ALA A 1 112 ? -26.425 -8.361 50.688 1.00 61.28 112 ALA A C 1
ATOM 906 O O . ALA A 1 112 ? -26.180 -8.871 51.781 1.00 61.28 112 ALA A O 1
ATOM 907 N N . THR A 1 113 ? -26.413 -7.035 50.516 1.00 60.38 113 THR A N 1
ATOM 908 C CA . THR A 1 113 ? -26.096 -6.094 51.603 1.00 60.38 113 THR A CA 1
ATOM 909 C C . THR A 1 113 ? -27.158 -6.089 52.703 1.00 60.38 113 THR A C 1
ATOM 911 O O . THR A 1 113 ? -26.802 -6.070 53.878 1.00 60.38 113 THR A O 1
ATOM 914 N N . SER A 1 114 ? -28.450 -6.215 52.369 1.00 60.38 114 SER A N 1
ATOM 915 C CA . SER A 1 114 ? -29.513 -6.308 53.385 1.00 60.38 114 SER A CA 1
ATOM 916 C C . SER A 1 114 ? -29.477 -7.601 54.207 1.00 60.38 114 SER A C 1
ATOM 918 O O . SER A 1 114 ? -29.971 -7.620 55.329 1.00 60.38 114 SER A O 1
ATOM 920 N N . LYS A 1 115 ? -28.926 -8.692 53.655 1.00 58.25 115 LYS A N 1
ATOM 921 C CA . LYS A 1 115 ? -28.775 -9.978 54.360 1.00 58.25 115 LYS A CA 1
ATOM 922 C C . LYS A 1 115 ? -27.547 -10.036 55.270 1.00 58.25 115 LYS A C 1
ATOM 924 O O . LYS A 1 115 ? -27.536 -10.856 56.169 1.00 58.25 115 LYS A O 1
ATOM 929 N N . CYS A 1 116 ? -26.534 -9.203 55.035 1.00 53.97 116 CYS A N 1
ATOM 930 C CA . CYS A 1 116 ? -25.331 -9.129 55.875 1.00 53.97 116 CYS A CA 1
ATOM 931 C C . CYS A 1 116 ? -25.534 -8.232 57.116 1.00 53.97 116 CYS A C 1
ATOM 933 O O . CYS A 1 116 ? -24.815 -8.345 58.101 1.00 53.97 116 CYS A O 1
ATOM 935 N N . LEU A 1 117 ? -26.524 -7.334 57.066 1.00 57.19 117 LEU A N 1
ATOM 936 C CA . LEU A 1 117 ? -26.888 -6.402 58.142 1.00 57.19 117 LEU A CA 1
ATOM 937 C C . LEU A 1 117 ? -27.928 -6.958 59.137 1.00 57.19 117 LEU A C 1
ATOM 939 O O . LEU A 1 117 ? -28.375 -6.220 60.014 1.00 57.19 117 LEU A O 1
ATOM 943 N N . ARG A 1 118 ? -28.330 -8.226 59.002 1.00 44.91 118 ARG A N 1
ATOM 944 C CA . ARG A 1 118 ? -29.242 -8.929 59.913 1.00 44.91 118 ARG A CA 1
ATOM 945 C C . ARG A 1 118 ? -28.568 -10.202 60.406 1.00 44.91 118 ARG A C 1
ATOM 947 O O . ARG A 1 118 ? -28.750 -10.507 61.602 1.00 44.91 118 ARG A O 1
#

Radius of gyration: 28.51 Å; Cα contacts (8 Å, |Δi|>4): 47; chains: 1; bounding box: 60×22×90 Å